Protein AF-A0A352KY81-F1 (afdb_monomer_lite)

Foldseek 3Di:
DDPDDPDPDDPDKWFKAWAPAPADPVQRGPQCPIDGPPDDDDHDGPLPDAWDWIKMFTRHVPCRVVRVLVPRMDIDTRDDPVVVVVVDDDDVRDDDDDDDDFDADPVRHTDDDPACCVPPVAPDDACPPPVDHDPHHPPPDD

Sequence (142 aa):
YNYMLNTPNPEVRTITHLHGGHTRPEHDGFPEHWYVPGSSRDHIYDNNQPASTLWYHDHAMGSTRLNVYAGLAGFYLLRDKTETALNLPRGTFEVPLAIQDRCFNADGSLFYPTSREYFDGYTGPYSTDPVNPTDVPPVWNP

Radius of gyration: 18.92 Å; chains: 1; bounding box: 46×38×51 Å

Structure (mmCIF, N/CA/C/O backbone):
data_AF-A0A352KY81-F1
#
_entry.id   AF-A0A352KY81-F1
#
loop_
_atom_site.group_PDB
_atom_site.id
_atom_site.type_symbol
_atom_site.label_atom_id
_atom_site.label_alt_id
_atom_site.label_comp_id
_atom_site.label_asym_id
_atom_site.label_entity_id
_atom_site.label_seq_id
_atom_site.pdbx_PDB_ins_code
_atom_site.Cartn_x
_atom_site.Cartn_y
_atom_site.Cartn_z
_atom_site.occupancy
_atom_site.B_iso_or_equiv
_atom_site.auth_seq_id
_atom_site.auth_comp_id
_atom_site.auth_asym_id
_atom_site.auth_atom_id
_atom_site.pdbx_PDB_model_num
ATOM 1 N N . TYR A 1 1 ? 23.278 12.514 7.987 1.00 38.28 1 TYR A N 1
ATOM 2 C CA . TYR A 1 1 ? 22.643 12.315 6.673 1.00 38.28 1 TYR A CA 1
ATOM 3 C C . TYR A 1 1 ? 23.712 11.886 5.677 1.00 38.28 1 TYR A C 1
ATOM 5 O O . TYR A 1 1 ? 24.296 12.728 5.012 1.00 38.28 1 TYR A O 1
ATOM 13 N N . ASN A 1 2 ? 24.059 10.595 5.665 1.00 33.12 2 ASN A N 1
ATOM 14 C CA . ASN A 1 2 ? 25.082 10.061 4.765 1.00 33.12 2 ASN A CA 1
ATOM 15 C C . ASN A 1 2 ? 24.408 9.585 3.479 1.00 33.12 2 ASN A C 1
ATOM 17 O O . ASN A 1 2 ? 23.804 8.516 3.458 1.00 33.12 2 ASN A O 1
ATOM 21 N N . TYR A 1 3 ? 24.537 10.389 2.425 1.00 38.56 3 TYR A N 1
ATOM 22 C CA . TYR A 1 3 ? 24.331 9.972 1.042 1.00 38.56 3 TYR A CA 1
ATOM 23 C C . TYR A 1 3 ? 25.456 9.005 0.656 1.00 38.56 3 TYR A C 1
ATOM 25 O O . TYR A 1 3 ? 26.438 9.379 0.024 1.00 38.56 3 TYR A O 1
ATOM 33 N N . MET A 1 4 ? 25.360 7.758 1.098 1.00 48.47 4 MET A N 1
ATOM 34 C CA . MET A 1 4 ? 26.084 6.666 0.464 1.00 48.47 4 MET A CA 1
ATOM 35 C C . MET A 1 4 ? 25.077 5.990 -0.448 1.00 48.47 4 MET A C 1
ATOM 37 O O . MET A 1 4 ? 24.088 5.498 0.076 1.00 48.47 4 MET A O 1
ATOM 41 N N . LEU A 1 5 ? 25.304 6.044 -1.767 1.00 50.12 5 LEU A N 1
ATOM 42 C CA . LEU A 1 5 ? 25.048 4.994 -2.767 1.00 50.12 5 LEU A CA 1
ATOM 43 C C . LEU A 1 5 ? 25.381 5.556 -4.163 1.00 50.12 5 LEU A C 1
ATOM 45 O O . LEU A 1 5 ? 24.596 6.254 -4.796 1.00 50.12 5 LEU A O 1
ATOM 49 N N . ASN A 1 6 ? 26.596 5.249 -4.623 1.00 44.59 6 ASN A N 1
ATOM 50 C CA . ASN A 1 6 ? 27.188 5.615 -5.918 1.00 44.59 6 ASN A CA 1
ATOM 51 C C . ASN A 1 6 ? 26.567 4.855 -7.113 1.00 44.59 6 ASN A C 1
ATOM 53 O O . ASN A 1 6 ? 27.271 4.383 -8.001 1.00 44.59 6 ASN A O 1
ATOM 57 N N . THR A 1 7 ? 25.246 4.721 -7.157 1.00 52.44 7 THR A N 1
ATOM 58 C CA . THR A 1 7 ? 24.530 4.274 -8.357 1.00 52.44 7 THR A CA 1
ATOM 59 C C . THR A 1 7 ? 23.370 5.229 -8.587 1.00 52.44 7 THR A C 1
ATOM 61 O O . THR A 1 7 ? 22.399 5.190 -7.831 1.00 52.44 7 THR A O 1
ATOM 64 N N . PRO A 1 8 ? 23.445 6.127 -9.588 1.00 61.38 8 PRO A N 1
ATOM 65 C CA . PRO A 1 8 ? 22.256 6.841 -10.013 1.00 61.38 8 PRO A CA 1
ATOM 66 C C . PRO A 1 8 ? 21.257 5.781 -10.486 1.00 61.38 8 PRO A C 1
ATOM 68 O O . PRO A 1 8 ? 21.470 5.139 -11.509 1.00 61.38 8 PRO A O 1
ATOM 71 N N . ASN A 1 9 ? 20.194 5.591 -9.703 1.00 67.94 9 ASN A N 1
ATOM 72 C CA . ASN A 1 9 ? 19.073 4.693 -9.982 1.00 67.94 9 ASN A CA 1
ATOM 73 C C . ASN A 1 9 ? 19.363 3.179 -9.786 1.00 67.94 9 ASN A C 1
ATOM 75 O O . ASN A 1 9 ? 19.484 2.437 -10.761 1.00 67.94 9 ASN A O 1
ATOM 79 N N . PRO A 1 10 ? 19.463 2.682 -8.536 1.00 82.88 10 PRO A N 1
ATOM 80 C CA . PRO A 1 10 ? 19.596 1.246 -8.280 1.00 82.88 10 PRO A CA 1
ATOM 81 C C . PRO A 1 10 ? 18.350 0.472 -8.736 1.00 82.88 10 PRO A C 1
ATOM 83 O O . PRO A 1 10 ? 17.225 0.949 -8.564 1.00 82.88 10 PRO A O 1
ATOM 86 N N . GLU A 1 11 ? 18.548 -0.741 -9.265 1.00 83.75 11 GLU A N 1
ATOM 87 C CA . GLU A 1 11 ? 17.467 -1.601 -9.781 1.00 83.75 11 GLU A CA 1
ATOM 88 C C . GLU A 1 11 ? 16.404 -1.908 -8.720 1.00 83.75 11 GLU A C 1
ATOM 90 O O . GLU A 1 11 ? 15.207 -1.792 -8.981 1.00 83.75 11 GLU A O 1
ATOM 95 N N . VAL A 1 12 ? 16.846 -2.239 -7.502 1.00 90.31 12 VAL A N 1
ATOM 96 C CA . VAL A 1 12 ? 15.978 -2.529 -6.358 1.00 90.31 12 VAL A CA 1
ATOM 97 C C . VAL A 1 12 ? 16.180 -1.466 -5.291 1.00 90.31 12 VAL A C 1
ATOM 99 O O . VAL A 1 12 ? 17.283 -1.267 -4.778 1.00 90.31 12 VAL A O 1
ATOM 102 N N . ARG A 1 13 ? 15.086 -0.797 -4.944 1.00 93.31 13 ARG A N 1
ATOM 103 C CA . ARG A 1 13 ? 15.019 0.243 -3.919 1.00 93.31 13 ARG A CA 1
ATOM 104 C C . ARG A 1 13 ? 13.616 0.302 -3.353 1.00 93.31 13 ARG A C 1
ATOM 106 O O . ARG A 1 13 ? 12.661 0.013 -4.074 1.00 93.31 13 ARG A O 1
ATOM 113 N N . THR A 1 14 ? 13.512 0.707 -2.096 1.00 95.44 14 THR A N 1
ATOM 114 C CA . THR A 1 14 ? 12.225 0.835 -1.414 1.00 95.44 14 THR A CA 1
ATOM 115 C C . THR A 1 14 ? 12.181 2.052 -0.504 1.00 95.44 14 THR A C 1
ATOM 117 O O . THR A 1 14 ? 13.203 2.442 0.063 1.00 95.44 14 THR A O 1
ATOM 120 N N . ILE A 1 15 ? 10.996 2.622 -0.317 1.00 97.12 15 ILE A N 1
ATOM 121 C CA . ILE A 1 15 ? 10.686 3.563 0.763 1.00 97.12 15 ILE A CA 1
ATOM 122 C C . ILE A 1 15 ? 9.232 3.374 1.176 1.00 97.12 15 ILE A C 1
ATOM 124 O O . ILE A 1 15 ? 8.351 3.340 0.325 1.00 97.12 15 ILE A O 1
ATOM 128 N N . THR A 1 16 ? 8.971 3.244 2.470 1.00 98.00 16 THR A N 1
ATOM 129 C CA . THR A 1 16 ? 7.610 3.029 2.964 1.00 98.00 16 THR A CA 1
ATOM 130 C C . THR A 1 16 ? 6.893 4.362 3.128 1.00 98.00 16 THR A C 1
ATOM 132 O O . THR A 1 16 ? 7.344 5.209 3.895 1.00 98.00 16 THR A O 1
ATOM 135 N N . HIS A 1 17 ? 5.748 4.521 2.470 1.00 98.44 17 HIS A N 1
ATOM 136 C CA . HIS A 1 17 ? 4.791 5.591 2.739 1.00 98.44 17 HIS A CA 1
ATOM 137 C C . HIS A 1 17 ? 3.620 5.038 3.553 1.00 98.44 17 HIS A C 1
ATOM 139 O O . HIS A 1 17 ? 3.089 3.978 3.217 1.00 98.44 17 HIS A O 1
ATOM 145 N N . LEU A 1 18 ? 3.218 5.742 4.616 1.00 98.62 18 LEU A N 1
ATOM 146 C CA . LEU A 1 18 ? 2.002 5.440 5.375 1.00 98.62 18 LEU A CA 1
ATOM 147 C C . LEU A 1 18 ? 0.858 6.306 4.842 1.00 98.62 18 LEU A C 1
ATOM 149 O O . LEU A 1 18 ? 0.640 7.432 5.286 1.00 98.62 18 LEU A O 1
ATOM 153 N N . HIS A 1 19 ? 0.112 5.759 3.893 1.00 98.56 19 HIS A N 1
ATOM 154 C CA . HIS A 1 19 ? -0.968 6.459 3.226 1.00 98.56 19 HIS A CA 1
ATOM 155 C C . HIS A 1 19 ? -2.122 6.759 4.187 1.00 98.56 19 HIS A C 1
ATOM 157 O O . HIS A 1 19 ? -2.689 5.870 4.830 1.00 98.56 19 HIS A O 1
ATOM 163 N N . GLY A 1 20 ? -2.486 8.040 4.252 1.00 97.88 20 GLY A N 1
ATOM 164 C CA . GLY A 1 20 ? -3.485 8.573 5.179 1.00 97.88 20 GLY A CA 1
ATOM 165 C C . GLY A 1 20 ? -2.946 8.845 6.586 1.00 97.88 20 GLY A C 1
ATOM 166 O O . GLY A 1 20 ? -3.709 9.271 7.448 1.00 97.88 20 GLY A O 1
ATOM 167 N N . GLY A 1 21 ? -1.660 8.595 6.850 1.00 97.38 21 GLY A N 1
ATOM 168 C CA . GLY A 1 21 ? -1.021 8.923 8.120 1.00 97.38 21 GLY A CA 1
ATOM 169 C C . GLY A 1 21 ? -0.710 10.415 8.242 1.00 97.38 21 GLY A C 1
ATOM 170 O O . GLY A 1 21 ? -0.036 10.974 7.382 1.00 97.38 21 GLY A O 1
ATOM 171 N N . HIS A 1 22 ? -1.113 11.053 9.341 1.00 97.38 22 HIS A N 1
ATOM 172 C CA . HIS A 1 22 ? -0.578 12.356 9.741 1.00 97.38 22 HIS A CA 1
ATOM 173 C C . HIS A 1 22 ? 0.878 12.187 10.201 1.00 97.38 22 HIS A C 1
ATOM 175 O O . HIS A 1 22 ? 1.160 11.908 11.368 1.00 97.38 22 HIS A O 1
ATOM 181 N N . THR A 1 23 ? 1.796 12.305 9.244 1.00 96.88 23 THR A N 1
ATOM 182 C CA . THR A 1 23 ? 3.212 11.966 9.411 1.00 96.88 23 THR A CA 1
ATOM 183 C C . THR A 1 23 ? 4.093 13.170 9.100 1.00 96.88 23 THR A C 1
ATOM 185 O O . THR A 1 23 ? 3.768 14.005 8.257 1.00 96.88 23 THR A O 1
ATOM 188 N N . ARG A 1 24 ? 5.235 13.274 9.785 1.00 97.12 24 ARG A N 1
ATOM 189 C CA . ARG A 1 24 ? 6.241 14.297 9.476 1.00 97.12 24 ARG A CA 1
ATOM 190 C C . ARG A 1 24 ? 6.942 13.981 8.150 1.00 97.12 24 ARG A C 1
ATOM 192 O O . ARG A 1 24 ? 7.188 12.802 7.890 1.00 97.12 24 ARG A O 1
ATOM 199 N N . PRO A 1 25 ? 7.355 14.986 7.358 1.00 96.50 25 PRO A N 1
ATOM 200 C CA . PRO A 1 25 ? 7.946 14.764 6.034 1.00 96.50 25 PRO A CA 1
ATOM 201 C C . PRO A 1 25 ? 9.134 13.787 6.013 1.00 96.50 25 PRO A C 1
ATOM 203 O O . PRO A 1 25 ? 9.278 12.982 5.094 1.00 96.50 25 PRO A O 1
ATOM 206 N N . GLU A 1 26 ? 9.981 13.803 7.044 1.00 96.31 26 GLU A N 1
ATOM 207 C CA . GLU A 1 26 ? 11.143 12.916 7.180 1.00 96.31 26 GLU A CA 1
ATOM 208 C C . GLU A 1 26 ? 10.797 11.417 7.313 1.00 96.31 26 GLU A C 1
ATOM 210 O O . GLU A 1 26 ? 11.627 10.560 6.974 1.00 96.31 26 GLU A O 1
ATOM 215 N N . HIS A 1 27 ? 9.575 11.108 7.759 1.00 97.62 27 HIS A N 1
ATOM 216 C CA . HIS A 1 27 ? 9.035 9.758 7.950 1.00 97.62 27 HIS A CA 1
ATOM 217 C C . HIS A 1 27 ? 7.847 9.453 7.026 1.00 97.62 27 HIS A C 1
ATOM 219 O O . HIS A 1 27 ? 7.265 8.379 7.124 1.00 97.62 27 HIS A O 1
ATOM 225 N N . ASP A 1 28 ? 7.487 10.375 6.133 1.00 97.56 28 ASP A N 1
ATOM 226 C CA . ASP A 1 28 ? 6.331 10.222 5.245 1.00 97.56 28 ASP A CA 1
ATOM 227 C C . ASP A 1 28 ? 6.608 9.271 4.075 1.00 97.56 28 ASP A C 1
ATOM 229 O O . ASP A 1 28 ? 5.693 8.764 3.449 1.00 97.56 28 ASP A O 1
ATOM 233 N N . GLY A 1 29 ? 7.875 8.977 3.789 1.00 96.88 29 GLY A N 1
ATOM 234 C CA . GLY A 1 29 ? 8.249 8.100 2.682 1.00 96.88 29 GLY A CA 1
ATOM 235 C C . GLY A 1 29 ? 8.440 8.834 1.358 1.00 96.88 29 GLY A C 1
ATOM 236 O O . GLY A 1 29 ? 8.092 8.314 0.301 1.00 96.88 29 GLY A O 1
ATOM 237 N N . PHE A 1 30 ? 9.014 10.043 1.418 1.00 95.19 30 PHE A N 1
ATOM 238 C CA . PHE A 1 30 ? 9.334 10.845 0.236 1.00 95.19 30 PHE A CA 1
ATOM 239 C C . PHE A 1 30 ? 10.037 9.998 -0.848 1.00 95.19 30 PHE A C 1
ATOM 241 O O . PHE A 1 30 ? 10.972 9.258 -0.527 1.00 95.19 30 PHE A O 1
ATOM 248 N N . PRO A 1 31 ? 9.653 10.096 -2.132 1.00 92.50 31 PRO A N 1
ATOM 249 C CA . PRO A 1 31 ? 10.042 9.095 -3.122 1.00 92.50 31 PRO A CA 1
ATOM 250 C C . PRO A 1 31 ? 11.543 8.916 -3.357 1.00 92.50 31 PRO A C 1
ATOM 252 O O . PRO A 1 31 ? 11.973 7.839 -3.762 1.00 92.50 31 PRO A O 1
ATOM 255 N N . GLU A 1 32 ? 12.342 9.961 -3.140 1.00 90.50 32 GLU A N 1
ATOM 256 C CA . GLU A 1 32 ? 13.800 9.953 -3.339 1.00 90.50 32 GLU A CA 1
ATOM 257 C C . GLU A 1 32 ? 14.573 9.513 -2.090 1.00 90.50 32 GLU A C 1
ATOM 259 O O . GLU A 1 32 ? 15.784 9.325 -2.125 1.00 90.50 32 GLU A O 1
ATOM 264 N N . HIS A 1 33 ? 13.877 9.311 -0.973 1.00 92.88 33 HIS A N 1
ATOM 265 C CA . HIS A 1 33 ? 14.449 8.928 0.315 1.00 92.88 33 HIS A CA 1
ATOM 266 C C . HIS A 1 33 ? 14.602 7.404 0.477 1.00 92.88 33 HIS A C 1
ATOM 268 O O . HIS A 1 33 ? 14.670 6.893 1.599 1.00 92.88 33 HIS A O 1
ATOM 274 N N . TRP A 1 34 ? 14.647 6.680 -0.638 1.00 93.38 34 TRP A N 1
ATOM 275 C CA . TRP A 1 34 ? 14.732 5.227 -0.685 1.00 93.38 34 TRP A CA 1
ATOM 276 C C . TRP A 1 34 ? 16.024 4.666 -0.093 1.00 93.38 34 TRP A C 1
ATOM 278 O O . TRP A 1 34 ? 17.036 5.345 0.067 1.00 93.38 34 TRP A O 1
ATOM 288 N N . TYR A 1 35 ? 15.965 3.381 0.237 1.00 92.94 35 TYR A N 1
ATOM 289 C CA . TYR A 1 35 ? 17.094 2.566 0.663 1.00 92.94 35 TYR A CA 1
ATOM 290 C C . TYR A 1 35 ? 17.141 1.274 -0.160 1.00 92.94 35 TYR A C 1
ATOM 292 O O . TYR A 1 35 ? 16.175 0.905 -0.831 1.00 92.94 35 TYR A O 1
ATOM 300 N N . VAL A 1 36 ? 18.294 0.609 -0.144 1.00 93.50 36 VAL A N 1
ATOM 301 C CA . VAL A 1 36 ? 18.581 -0.589 -0.950 1.00 93.50 36 VAL A CA 1
ATOM 302 C C . VAL A 1 36 ? 18.657 -1.839 -0.069 1.00 93.50 36 VAL A C 1
ATOM 304 O O . VAL A 1 36 ? 18.786 -1.716 1.155 1.00 93.50 36 VAL A O 1
ATOM 307 N N . PRO A 1 37 ? 18.610 -3.050 -0.656 1.00 93.56 37 PRO A N 1
ATOM 308 C CA . PRO A 1 37 ? 18.784 -4.290 0.093 1.00 93.56 37 PRO A CA 1
ATOM 309 C C . PRO A 1 37 ? 20.031 -4.282 0.991 1.00 93.56 37 PRO A C 1
ATOM 311 O O . PRO A 1 37 ? 21.085 -3.770 0.618 1.00 93.56 37 PRO A O 1
ATOM 314 N N . GLY A 1 38 ? 19.900 -4.843 2.195 1.00 95.25 38 GLY A N 1
ATOM 315 C CA . GLY A 1 38 ? 20.955 -4.828 3.218 1.00 95.25 38 GLY A CA 1
ATOM 316 C C . GLY A 1 38 ? 21.021 -3.543 4.054 1.00 95.25 38 GLY A C 1
ATOM 317 O O . GLY A 1 38 ? 21.818 -3.476 4.986 1.00 95.25 38 GLY A O 1
ATOM 318 N N . SER A 1 39 ? 20.178 -2.549 3.759 1.00 93.62 39 SER A N 1
ATOM 319 C CA . SER A 1 39 ? 20.013 -1.332 4.563 1.00 93.62 39 SER A CA 1
ATOM 320 C C . SER A 1 39 ? 18.683 -1.339 5.320 1.00 93.62 39 SER A C 1
ATOM 322 O O . SER A 1 39 ? 17.756 -2.067 4.965 1.00 93.62 39 SER A O 1
ATOM 324 N N . SER A 1 40 ? 18.570 -0.492 6.341 1.00 92.19 40 SER A N 1
ATOM 325 C CA . SER A 1 40 ? 17.334 -0.274 7.095 1.00 92.19 40 SER A CA 1
ATOM 326 C C . SER A 1 40 ? 17.076 1.215 7.300 1.00 92.19 40 SER A C 1
ATOM 328 O O . SER A 1 40 ? 17.998 2.034 7.263 1.00 92.19 40 SER A O 1
ATOM 330 N N . ARG A 1 41 ? 15.810 1.562 7.537 1.00 93.06 41 ARG A N 1
ATOM 331 C CA . ARG A 1 41 ? 15.388 2.924 7.854 1.00 93.06 41 ARG A CA 1
ATOM 332 C C . ARG A 1 41 ? 14.251 2.915 8.865 1.00 93.06 41 ARG A C 1
ATOM 334 O O . ARG A 1 41 ? 13.246 2.238 8.657 1.00 93.06 41 ARG A O 1
ATOM 341 N N . 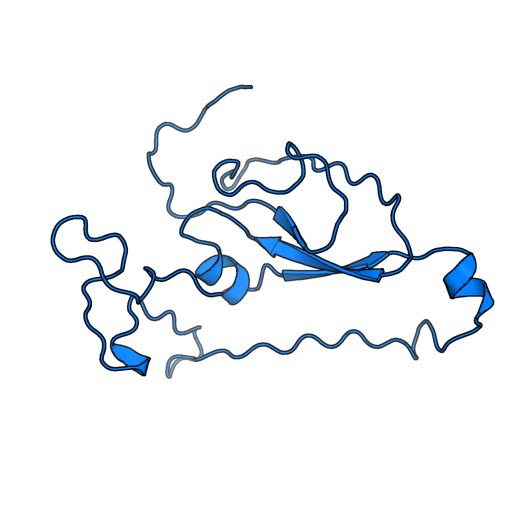ASP A 1 42 ? 14.381 3.753 9.883 1.00 96.38 42 ASP A N 1
ATOM 342 C CA . ASP A 1 42 ? 13.332 3.959 10.874 1.00 96.38 42 ASP A CA 1
ATOM 343 C C . ASP A 1 42 ? 12.293 4.971 10.377 1.00 96.38 42 ASP A C 1
ATOM 345 O O . ASP A 1 42 ? 12.626 6.030 9.831 1.00 96.38 42 ASP A O 1
ATOM 349 N N . HIS A 1 43 ? 11.022 4.643 10.596 1.00 97.12 43 HIS A N 1
ATOM 350 C CA . HIS A 1 43 ? 9.891 5.543 10.392 1.00 97.12 43 HIS A CA 1
ATOM 351 C C . HIS A 1 43 ? 9.198 5.750 11.737 1.00 97.12 43 HIS A C 1
ATOM 353 O O . HIS A 1 43 ? 8.890 4.783 12.434 1.00 97.12 43 HIS A O 1
ATOM 359 N N . ILE A 1 44 ? 8.986 7.012 12.112 1.00 98.06 44 ILE A N 1
ATOM 360 C CA . ILE A 1 44 ? 8.314 7.385 13.357 1.00 98.06 44 ILE A CA 1
ATOM 361 C C . ILE A 1 44 ? 6.941 7.939 12.988 1.00 98.06 44 ILE A C 1
ATOM 363 O O . ILE A 1 44 ? 6.838 8.976 12.334 1.00 98.06 44 ILE A O 1
ATOM 367 N N . TYR A 1 45 ? 5.897 7.227 13.409 1.00 98.19 45 TYR A N 1
ATOM 368 C CA . TYR A 1 45 ? 4.505 7.604 13.186 1.00 98.19 45 TYR A CA 1
ATOM 369 C C . TYR A 1 45 ? 3.892 8.084 14.500 1.00 98.19 45 TYR A C 1
ATOM 371 O O . TYR A 1 45 ? 3.814 7.325 15.467 1.00 98.19 45 TYR A O 1
ATOM 379 N N . ASP A 1 46 ? 3.455 9.345 14.532 1.00 96.94 46 ASP A N 1
ATOM 380 C CA . ASP A 1 46 ? 2.916 9.970 15.746 1.00 96.94 46 ASP A CA 1
ATOM 381 C C . ASP A 1 46 ? 1.549 9.379 16.143 1.00 96.94 46 ASP A C 1
ATOM 383 O O . ASP A 1 46 ? 1.180 9.427 17.316 1.00 96.94 46 ASP A O 1
ATOM 387 N N . ASN A 1 47 ? 0.803 8.803 15.186 1.00 98.00 47 ASN A N 1
ATOM 388 C CA . ASN A 1 47 ? -0.493 8.141 15.408 1.00 98.00 47 ASN A CA 1
ATOM 389 C C . ASN A 1 47 ? -1.507 9.004 16.184 1.00 98.00 47 ASN A C 1
ATOM 391 O O . ASN A 1 47 ? -2.321 8.501 16.955 1.00 98.00 47 ASN A O 1
ATOM 395 N N . ASN A 1 48 ? -1.448 10.321 15.987 1.00 97.12 48 ASN A N 1
ATOM 396 C CA . ASN A 1 48 ? -2.187 11.325 16.757 1.00 97.12 48 ASN A CA 1
ATOM 397 C C . ASN A 1 48 ? -3.436 11.859 16.030 1.00 97.12 48 ASN A C 1
ATOM 399 O O . ASN A 1 48 ? -3.919 12.947 16.341 1.00 97.12 48 ASN A O 1
ATOM 403 N N . GLN A 1 49 ? -3.943 11.104 15.059 1.00 97.62 49 GLN A N 1
ATOM 404 C CA . GLN A 1 49 ? -5.166 11.399 14.313 1.00 97.62 49 GLN A CA 1
ATOM 405 C C . GLN A 1 49 ? -6.309 10.461 14.751 1.00 97.62 49 GLN A C 1
ATOM 407 O O . GLN A 1 49 ? -6.046 9.488 15.461 1.00 97.62 49 GLN A O 1
ATOM 412 N N . PRO A 1 50 ? -7.574 10.732 14.375 1.00 98.19 50 PRO A N 1
ATOM 413 C CA . PRO A 1 50 ? -8.697 9.849 14.702 1.00 98.19 50 PRO A CA 1
ATOM 414 C C . PRO A 1 50 ? -8.506 8.415 14.192 1.00 98.19 50 PRO A C 1
ATOM 416 O O . PRO A 1 50 ? -7.795 8.196 13.207 1.00 98.19 50 PRO A O 1
ATOM 419 N N . ALA A 1 51 ? -9.187 7.450 14.821 1.00 98.06 51 ALA A N 1
ATOM 420 C CA . ALA A 1 51 ? -9.222 6.067 14.344 1.00 98.06 51 ALA A CA 1
ATOM 421 C C . ALA A 1 51 ? -9.544 5.988 12.842 1.00 98.06 51 ALA A C 1
ATOM 423 O O . ALA A 1 51 ? -10.431 6.684 12.343 1.00 98.06 51 ALA A O 1
ATOM 424 N N . SER A 1 52 ? -8.785 5.181 12.101 1.00 97.56 52 SER A N 1
ATOM 425 C CA . SER A 1 52 ? -8.855 5.106 10.638 1.00 97.56 52 SER A CA 1
ATOM 426 C C . SER A 1 52 ? -8.199 3.832 10.111 1.00 97.56 52 SER A C 1
ATOM 428 O O . SER A 1 52 ? -7.230 3.326 10.679 1.00 97.56 52 SER A O 1
ATOM 430 N N . THR A 1 53 ? -8.696 3.341 8.973 1.00 98.19 53 THR A N 1
ATOM 431 C CA . THR A 1 53 ? -7.994 2.327 8.176 1.00 98.19 53 THR A CA 1
ATOM 432 C C . THR A 1 53 ? -6.975 3.030 7.292 1.00 98.19 53 THR A C 1
ATOM 434 O O . THR A 1 53 ? -7.337 3.646 6.293 1.00 98.19 53 THR A O 1
ATOM 437 N N . LEU A 1 54 ? -5.708 2.951 7.677 1.00 98.56 54 LEU A N 1
ATOM 438 C CA . LEU A 1 54 ? -4.582 3.399 6.867 1.00 98.56 54 LEU A CA 1
ATOM 439 C C . LEU A 1 54 ? -3.998 2.195 6.125 1.00 98.56 54 LEU A C 1
ATOM 441 O O . LEU A 1 54 ? -4.346 1.037 6.385 1.00 98.56 54 LEU A O 1
ATOM 445 N N . TRP A 1 55 ? -3.060 2.452 5.228 1.00 98.56 55 TRP A N 1
ATOM 446 C CA . TRP A 1 55 ? -2.275 1.402 4.594 1.00 98.56 55 TRP A CA 1
ATOM 447 C C . TRP A 1 55 ? -0.868 1.911 4.319 1.00 98.56 55 TRP A C 1
ATOM 449 O O . TRP A 1 55 ? -0.668 3.095 4.071 1.00 98.56 55 TRP A O 1
ATOM 459 N N . TYR A 1 56 ? 0.118 1.031 4.414 1.00 98.44 56 TYR A N 1
ATOM 460 C CA . TYR A 1 56 ? 1.494 1.341 4.062 1.00 98.44 56 TYR A CA 1
ATOM 461 C C . TYR A 1 56 ? 1.866 0.625 2.773 1.00 98.44 56 TYR A C 1
ATOM 463 O O . TYR A 1 56 ? 1.437 -0.507 2.538 1.00 98.44 56 TYR A O 1
ATOM 471 N N . HIS A 1 57 ? 2.658 1.282 1.938 1.00 98.62 57 HIS A N 1
ATOM 472 C CA . HIS A 1 57 ? 3.110 0.726 0.671 1.00 98.62 57 HIS A CA 1
ATOM 473 C C . HIS A 1 57 ? 4.448 1.326 0.244 1.00 98.62 57 HIS A C 1
ATOM 475 O O . HIS A 1 57 ? 4.910 2.317 0.813 1.00 9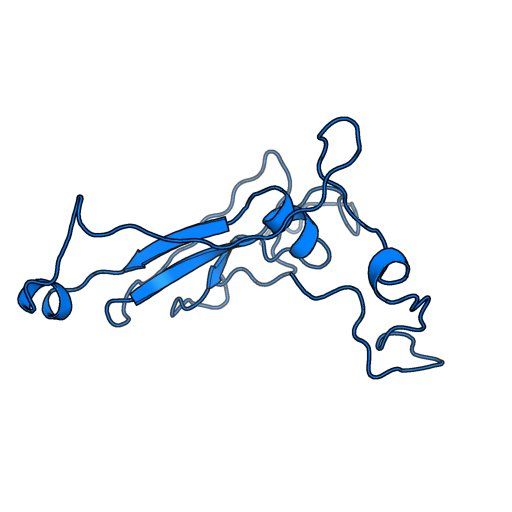8.62 57 HIS A O 1
ATOM 481 N N . ASP A 1 58 ? 5.084 0.719 -0.756 1.00 97.94 58 ASP A N 1
ATOM 482 C CA . ASP A 1 58 ? 6.290 1.301 -1.335 1.00 97.94 58 ASP A CA 1
ATOM 483 C C . ASP A 1 58 ? 5.987 2.591 -2.110 1.00 97.94 58 ASP A C 1
ATOM 485 O O . ASP A 1 58 ? 4.994 2.669 -2.830 1.00 97.94 58 ASP A O 1
ATOM 489 N N . HIS A 1 59 ? 6.863 3.584 -2.007 1.00 96.88 59 HIS A N 1
ATOM 490 C CA . HIS A 1 59 ? 6.732 4.875 -2.675 1.00 96.88 59 HIS A CA 1
ATOM 491 C C . HIS A 1 59 ? 8.024 5.289 -3.403 1.00 96.88 59 HIS A C 1
ATOM 493 O O . HIS A 1 59 ? 8.255 6.470 -3.666 1.00 96.88 59 HIS A O 1
ATOM 499 N N . ALA A 1 60 ? 8.891 4.328 -3.747 1.00 93.75 60 ALA A N 1
ATOM 500 C CA . ALA A 1 60 ? 10.200 4.646 -4.301 1.00 93.75 60 ALA A CA 1
ATOM 501 C C . ALA A 1 60 ? 10.083 5.222 -5.714 1.00 93.75 60 ALA A C 1
ATOM 503 O O . ALA A 1 60 ? 9.461 4.630 -6.602 1.00 93.75 60 ALA A O 1
ATOM 504 N N . MET A 1 61 ? 10.736 6.367 -5.926 1.00 88.81 61 MET A N 1
ATOM 505 C CA . MET A 1 61 ? 10.707 7.121 -7.175 1.00 88.81 61 MET A CA 1
ATOM 506 C C . MET A 1 61 ? 10.997 6.202 -8.364 1.00 88.81 61 MET A C 1
ATOM 508 O O . MET A 1 61 ? 12.105 5.691 -8.456 1.00 88.81 61 MET A O 1
ATOM 512 N N . GLY A 1 62 ? 10.025 5.970 -9.249 1.00 84.25 62 GLY A N 1
ATOM 513 C CA . GLY A 1 62 ? 10.141 5.194 -10.486 1.00 84.25 62 GLY A CA 1
ATOM 514 C C . GLY A 1 62 ? 9.914 3.686 -10.338 1.00 84.25 62 GLY A C 1
ATOM 515 O O . GLY A 1 62 ? 9.905 2.991 -11.348 1.00 84.25 62 GLY A O 1
ATOM 516 N N . SER A 1 63 ? 9.727 3.175 -9.116 1.00 89.19 63 SER A N 1
ATOM 517 C CA . SER A 1 63 ? 9.514 1.741 -8.849 1.00 89.19 63 SER A CA 1
ATOM 518 C C . SER A 1 63 ? 8.268 1.431 -8.020 1.00 89.19 63 SER A C 1
ATOM 520 O O . SER A 1 63 ? 7.939 0.255 -7.889 1.00 89.19 63 SER A O 1
ATOM 522 N N . THR A 1 64 ? 7.534 2.442 -7.535 1.00 91.06 64 THR A N 1
ATOM 523 C CA . THR A 1 64 ? 6.289 2.283 -6.757 1.00 91.06 64 THR A CA 1
ATOM 524 C C . THR A 1 64 ? 5.365 1.210 -7.326 1.00 91.06 64 THR A C 1
ATOM 526 O O . THR A 1 64 ? 5.044 0.249 -6.632 1.00 91.06 64 THR A O 1
ATOM 529 N N . ARG A 1 65 ? 4.998 1.321 -8.612 1.00 88.31 65 ARG A N 1
ATOM 530 C CA . ARG A 1 65 ? 4.108 0.361 -9.280 1.00 88.31 65 ARG A CA 1
ATOM 531 C C . ARG A 1 65 ? 4.655 -1.064 -9.199 1.00 88.31 65 ARG A C 1
ATOM 533 O O . ARG A 1 65 ? 3.935 -1.976 -8.826 1.00 88.31 65 ARG A O 1
ATOM 540 N N . LEU A 1 66 ? 5.935 -1.259 -9.523 1.00 89.69 66 LEU A N 1
ATOM 541 C CA . LEU A 1 66 ? 6.565 -2.584 -9.543 1.00 89.69 66 LEU A CA 1
ATOM 542 C C . LEU A 1 66 ? 6.621 -3.198 -8.141 1.00 89.69 66 LEU A C 1
ATOM 544 O O . LEU A 1 66 ? 6.273 -4.360 -7.962 1.00 89.69 66 LEU A O 1
ATOM 548 N N . ASN A 1 67 ? 7.003 -2.400 -7.147 1.00 93.81 67 ASN A N 1
ATOM 549 C CA . ASN A 1 67 ? 7.145 -2.830 -5.762 1.00 93.81 67 ASN A CA 1
ATOM 550 C C . ASN A 1 67 ? 5.790 -3.165 -5.112 1.00 93.81 67 ASN A C 1
ATOM 552 O O . ASN A 1 67 ? 5.649 -4.206 -4.468 1.00 93.81 67 ASN A O 1
ATOM 556 N N . VAL A 1 68 ? 4.768 -2.330 -5.322 1.00 94.56 68 VAL A N 1
ATOM 557 C CA . VAL A 1 68 ? 3.389 -2.591 -4.869 1.00 94.56 68 VAL A CA 1
ATOM 558 C C . VAL A 1 68 ? 2.824 -3.827 -5.569 1.00 94.56 68 VAL A C 1
ATOM 560 O O . VAL A 1 68 ? 2.230 -4.695 -4.925 1.00 94.56 68 VAL A O 1
ATOM 563 N N . TYR A 1 69 ? 3.047 -3.949 -6.879 1.00 92.56 69 TYR A N 1
ATOM 564 C CA . TYR A 1 69 ? 2.582 -5.084 -7.671 1.00 92.56 69 TYR A CA 1
ATOM 565 C C . TYR A 1 69 ? 3.230 -6.404 -7.226 1.00 92.56 69 TYR A C 1
ATOM 567 O O . TYR A 1 69 ? 2.534 -7.417 -7.127 1.00 92.56 69 TYR A O 1
ATOM 575 N N . ALA A 1 70 ? 4.510 -6.364 -6.840 1.00 93.44 70 ALA A N 1
ATOM 576 C CA . ALA A 1 70 ? 5.238 -7.476 -6.227 1.00 93.44 70 ALA A CA 1
ATOM 577 C C . ALA A 1 70 ? 4.757 -7.835 -4.805 1.00 93.44 70 ALA A C 1
ATOM 579 O O . ALA A 1 70 ? 5.122 -8.893 -4.295 1.00 93.44 70 ALA A O 1
ATOM 580 N N . GLY A 1 71 ? 3.934 -6.988 -4.175 1.00 95.25 71 GLY A N 1
ATOM 581 C CA . GLY A 1 71 ? 3.261 -7.278 -2.906 1.00 95.25 71 GLY A CA 1
ATOM 582 C C . GLY A 1 71 ? 3.611 -6.352 -1.740 1.00 95.25 71 GLY A C 1
ATOM 583 O O . GLY A 1 71 ? 3.175 -6.621 -0.624 1.00 95.25 71 GLY A O 1
ATOM 584 N N . LEU A 1 72 ? 4.368 -5.267 -1.949 1.00 97.06 72 LEU A N 1
ATOM 585 C CA . LEU A 1 72 ? 4.697 -4.313 -0.879 1.00 97.06 72 LEU A CA 1
ATOM 586 C C . LEU A 1 72 ? 3.530 -3.363 -0.574 1.00 97.06 72 LEU A C 1
ATOM 588 O O . LEU A 1 72 ? 3.576 -2.173 -0.884 1.00 97.06 72 LEU A O 1
ATOM 592 N N . ALA A 1 73 ? 2.484 -3.907 0.046 1.00 97.75 73 ALA A N 1
ATOM 593 C CA . ALA A 1 73 ? 1.357 -3.169 0.599 1.00 97.75 73 ALA A CA 1
ATOM 594 C C . ALA A 1 73 ? 0.778 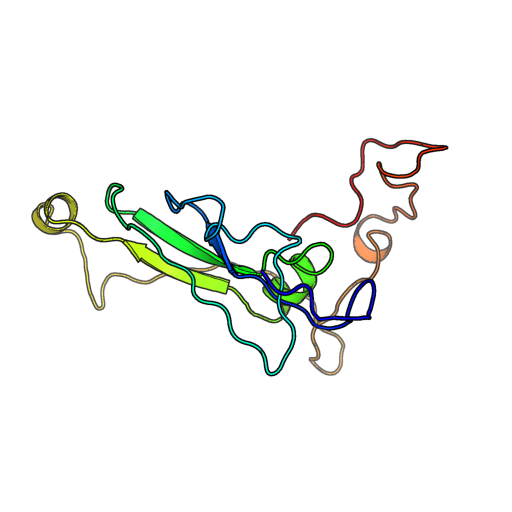-3.903 1.820 1.00 97.75 73 ALA A C 1
ATOM 596 O O . ALA A 1 73 ? 0.739 -5.133 1.853 1.00 97.75 73 ALA A O 1
ATOM 597 N N . GLY A 1 74 ? 0.296 -3.161 2.814 1.00 98.25 74 GLY A N 1
ATOM 598 C CA . GLY A 1 74 ? -0.358 -3.734 3.990 1.00 98.25 74 GLY A CA 1
ATOM 599 C C . GLY A 1 74 ? -1.240 -2.727 4.717 1.00 98.25 74 GLY A C 1
ATOM 600 O O . GLY A 1 74 ? -1.031 -1.521 4.621 1.00 98.25 74 GLY A O 1
ATOM 601 N N . PHE A 1 75 ? -2.243 -3.211 5.447 1.00 98.44 75 PHE A N 1
ATOM 602 C CA . PHE A 1 75 ? -3.094 -2.346 6.264 1.00 98.44 75 PHE A CA 1
ATOM 603 C C . PHE A 1 75 ? -2.387 -1.904 7.546 1.00 98.44 75 PHE A C 1
ATOM 605 O O . PHE A 1 75 ? -1.648 -2.669 8.166 1.00 98.44 75 PHE A O 1
ATOM 612 N N . TYR A 1 76 ? -2.689 -0.683 7.977 1.00 98.44 76 TYR A N 1
ATOM 613 C CA . TYR A 1 76 ? -2.312 -0.134 9.272 1.00 98.44 76 TYR A CA 1
ATOM 614 C C . TYR A 1 76 ? -3.578 0.403 9.940 1.00 98.44 76 TYR A C 1
ATOM 616 O O . TYR A 1 76 ? -4.121 1.435 9.551 1.00 98.44 76 TYR A O 1
ATOM 624 N N . LEU A 1 77 ? -4.093 -0.326 10.927 1.00 97.56 77 LEU A N 1
ATOM 625 C CA . LEU A 1 77 ? -5.374 -0.005 11.552 1.00 97.56 77 LEU A CA 1
ATOM 626 C C . LEU A 1 77 ? -5.140 0.844 12.802 1.00 97.56 77 LEU A C 1
ATOM 628 O O . LEU A 1 77 ? -4.699 0.333 13.833 1.00 97.56 77 LEU A O 1
ATOM 632 N N . LEU A 1 78 ? -5.427 2.142 12.703 1.00 97.88 78 LEU A N 1
ATOM 633 C CA . LEU A 1 78 ? -5.327 3.070 13.821 1.00 97.88 78 LEU A CA 1
ATOM 634 C C . LEU A 1 78 ? -6.621 3.032 14.636 1.00 97.88 78 LEU A C 1
ATOM 636 O O . LEU A 1 78 ? -7.706 3.174 14.077 1.00 97.88 78 LEU A O 1
ATOM 640 N N . ARG A 1 79 ? -6.495 2.858 15.954 1.00 96.75 79 ARG A N 1
ATOM 641 C CA . ARG A 1 79 ? -7.620 2.712 16.888 1.00 96.75 79 ARG A CA 1
ATOM 642 C C . ARG A 1 79 ? -7.617 3.808 17.927 1.00 96.75 79 ARG A C 1
ATOM 644 O O . ARG A 1 79 ? -6.555 4.239 18.371 1.00 96.75 79 ARG A O 1
ATOM 651 N N . ASP A 1 80 ? -8.802 4.166 18.402 1.00 97.00 80 ASP A N 1
ATOM 652 C CA . ASP A 1 80 ? -8.948 5.058 19.545 1.00 97.00 80 ASP A CA 1
ATOM 653 C C . ASP A 1 80 ? -10.074 4.622 20.501 1.0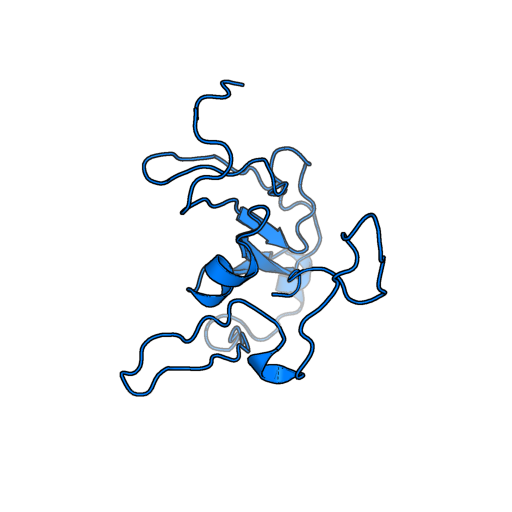0 97.00 80 ASP A C 1
ATOM 655 O O . ASP A 1 80 ? -10.830 3.668 20.272 1.00 97.00 80 ASP A O 1
ATOM 659 N N . LYS A 1 81 ? -10.154 5.310 21.645 1.00 97.62 81 LYS A N 1
ATOM 660 C CA . LYS A 1 81 ? -11.159 5.030 22.680 1.00 97.62 81 LYS A CA 1
ATOM 661 C C . LYS A 1 81 ? -12.574 5.425 22.244 1.00 97.62 81 LYS A C 1
ATOM 663 O O . LYS A 1 81 ? -13.526 4.826 22.738 1.00 97.62 81 LYS A O 1
ATOM 668 N N . THR A 1 82 ? -12.706 6.407 21.354 1.00 97.88 82 THR A N 1
ATOM 669 C CA . THR A 1 82 ? -13.989 6.894 20.840 1.00 97.88 82 THR A CA 1
ATOM 670 C C . THR A 1 82 ? -14.628 5.834 19.945 1.00 97.88 82 THR A C 1
ATOM 672 O O . THR A 1 82 ? -15.752 5.425 20.213 1.00 97.88 82 THR A O 1
ATOM 675 N N . GLU A 1 83 ? -13.891 5.310 18.962 1.00 97.50 83 GLU A N 1
ATOM 676 C CA . GLU A 1 83 ? -14.284 4.180 18.111 1.00 97.50 83 GLU A CA 1
ATOM 677 C C . GLU A 1 83 ? -14.615 2.947 18.962 1.00 97.50 83 GLU A C 1
ATOM 679 O O . GLU A 1 83 ? -15.667 2.328 18.801 1.00 97.50 83 GLU A O 1
ATOM 684 N N . THR A 1 84 ? -13.754 2.622 19.933 1.00 95.94 84 THR A N 1
ATOM 685 C CA . THR A 1 84 ? -13.945 1.453 20.807 1.00 95.94 84 THR A CA 1
ATOM 686 C C . THR A 1 84 ? -15.261 1.517 21.595 1.00 95.94 84 THR A C 1
ATOM 688 O O . THR A 1 84 ? -15.896 0.480 21.820 1.00 95.94 84 THR A O 1
ATOM 691 N N . ALA A 1 85 ? -15.691 2.715 22.005 1.00 97.88 85 ALA A N 1
ATOM 692 C CA . ALA A 1 85 ? -16.929 2.926 22.756 1.00 97.88 85 ALA A CA 1
ATOM 693 C C . ALA A 1 85 ? -18.200 2.719 21.912 1.00 97.88 85 ALA A C 1
ATOM 695 O O . ALA A 1 85 ? -19.263 2.472 22.480 1.00 97.88 85 ALA A O 1
ATOM 696 N N . LEU A 1 86 ? -18.101 2.755 20.577 1.00 97.88 86 LEU A N 1
ATOM 697 C CA . LEU A 1 86 ? -19.229 2.509 19.669 1.00 97.88 86 LEU A CA 1
ATOM 698 C C . LEU A 1 86 ? -19.668 1.038 19.642 1.00 97.88 86 LEU A C 1
ATOM 700 O O . LEU A 1 86 ? -20.741 0.731 19.129 1.00 97.88 86 LEU A O 1
ATOM 704 N N . ASN A 1 87 ? -18.851 0.128 20.188 1.00 96.31 87 ASN A N 1
ATOM 705 C CA . ASN A 1 87 ? -19.115 -1.311 20.230 1.00 96.31 87 ASN A CA 1
ATOM 706 C C . ASN A 1 87 ? -19.447 -1.921 18.850 1.00 96.31 87 ASN A C 1
ATOM 708 O O . ASN A 1 87 ? -20.325 -2.776 18.728 1.00 96.31 87 ASN A O 1
ATOM 712 N N . LEU A 1 88 ? -18.732 -1.474 17.813 1.00 97.56 88 LEU A N 1
ATOM 713 C CA . LEU A 1 88 ? -18.809 -2.043 16.468 1.00 97.56 88 LEU A CA 1
ATOM 714 C C . LEU A 1 88 ? -18.257 -3.487 16.436 1.00 97.56 88 LEU A C 1
ATOM 716 O O . LEU A 1 88 ? -17.508 -3.881 17.343 1.00 97.56 88 LEU A O 1
ATOM 720 N N . PRO A 1 89 ? -18.603 -4.289 15.405 1.00 97.81 89 PRO A N 1
ATOM 721 C CA . PRO A 1 89 ? -17.972 -5.588 15.177 1.00 97.81 89 PRO A CA 1
ATOM 722 C C . PRO A 1 89 ? -16.442 -5.467 15.135 1.00 97.81 89 PRO A C 1
ATOM 724 O O . PRO A 1 89 ? -15.904 -4.559 14.511 1.00 97.81 89 PRO A O 1
ATOM 727 N N . ARG A 1 90 ? -15.743 -6.379 15.818 1.00 95.06 90 ARG A N 1
ATOM 728 C CA . ARG A 1 90 ? -14.281 -6.357 15.998 1.00 95.06 90 ARG A CA 1
ATOM 729 C C . ARG A 1 90 ? -13.700 -7.767 16.064 1.00 95.06 90 ARG A C 1
ATOM 731 O O . ARG A 1 90 ? -14.441 -8.739 16.233 1.00 95.06 90 ARG A O 1
ATOM 738 N N . GLY A 1 91 ? -12.376 -7.884 15.992 1.00 93.31 91 GLY A N 1
ATOM 739 C CA . GLY A 1 91 ? -11.689 -9.175 16.067 1.00 93.31 91 GLY A CA 1
ATOM 740 C C . GLY A 1 91 ? -12.025 -10.039 14.854 1.00 93.31 91 GLY A C 1
ATOM 741 O O . GLY A 1 91 ? -11.834 -9.615 13.724 1.00 93.31 91 GLY A O 1
ATOM 742 N N . THR A 1 92 ? -12.587 -11.229 15.067 1.00 96.94 92 THR A N 1
ATOM 743 C CA . THR A 1 92 ? -12.965 -12.149 13.975 1.00 96.94 92 THR A CA 1
ATOM 744 C C . THR A 1 92 ? -14.058 -11.611 13.050 1.00 96.94 92 THR A C 1
ATOM 746 O O . THR A 1 92 ? -14.264 -12.164 11.975 1.00 96.94 92 THR A O 1
ATOM 749 N N . PHE A 1 93 ? -14.777 -10.566 13.466 1.00 97.62 93 PHE A N 1
ATOM 750 C CA . PHE A 1 93 ? -15.826 -9.920 12.671 1.00 97.62 93 PHE A CA 1
ATOM 751 C C . PHE A 1 93 ? -15.336 -8.680 11.915 1.00 97.62 93 PHE A C 1
ATOM 753 O O . PHE A 1 93 ? -16.120 -8.040 11.221 1.00 97.62 93 PHE A O 1
ATOM 760 N N . GLU A 1 94 ? -14.057 -8.334 12.051 1.00 96.38 94 GLU A N 1
ATOM 761 C CA . GLU A 1 94 ? -13.426 -7.228 11.344 1.00 96.38 94 GLU A CA 1
ATOM 762 C C . GLU A 1 94 ? -12.430 -7.791 10.330 1.00 96.38 94 GLU A C 1
ATOM 764 O O . GLU A 1 94 ? -11.333 -8.223 10.679 1.00 96.38 94 GLU A O 1
ATOM 769 N N . VAL A 1 95 ? -12.847 -7.832 9.065 1.00 97.06 95 VAL A N 1
ATOM 770 C CA . VAL A 1 95 ? -12.096 -8.469 7.979 1.00 97.06 95 VAL A CA 1
ATOM 771 C C . VAL A 1 95 ? 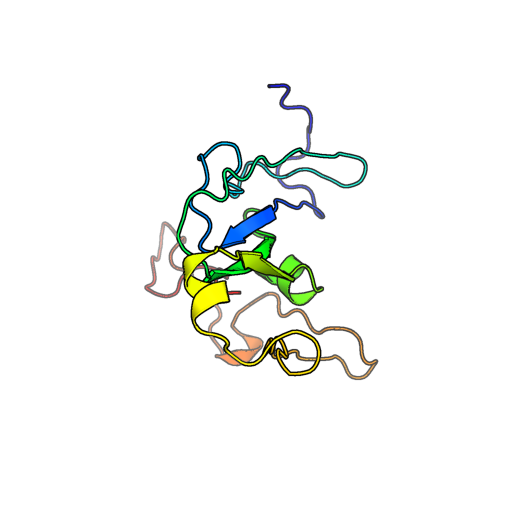-11.537 -7.386 7.054 1.00 97.06 95 VAL A C 1
ATOM 773 O O . VAL A 1 95 ? -12.318 -6.742 6.351 1.00 97.06 95 VAL A O 1
ATOM 776 N N . PRO A 1 96 ? -10.209 -7.170 7.016 1.00 96.44 96 PRO A N 1
ATOM 777 C CA . PRO A 1 96 ? -9.603 -6.270 6.044 1.00 96.44 96 PRO A CA 1
ATOM 778 C C . PRO A 1 96 ? -9.757 -6.831 4.627 1.00 96.44 96 PRO A C 1
ATOM 780 O O . PRO A 1 96 ? -9.456 -8.000 4.383 1.00 96.44 96 PRO A O 1
ATOM 783 N N . LEU A 1 97 ? -10.196 -5.995 3.685 1.00 97.62 97 LEU A N 1
ATOM 784 C CA . LEU A 1 97 ? -10.372 -6.369 2.281 1.00 97.62 97 LEU A CA 1
ATOM 785 C C . LEU A 1 97 ? -9.510 -5.469 1.395 1.00 97.62 97 LEU A C 1
ATOM 787 O O . LEU A 1 97 ? -9.818 -4.293 1.214 1.00 97.62 97 LEU A O 1
ATOM 791 N N . ALA A 1 98 ? -8.438 -6.031 0.836 1.00 96.12 98 ALA A N 1
ATOM 792 C CA . ALA A 1 98 ? -7.636 -5.393 -0.203 1.00 96.12 98 ALA A CA 1
ATOM 793 C C . ALA A 1 98 ? -8.016 -5.982 -1.565 1.00 96.12 98 ALA A C 1
ATOM 795 O O . ALA A 1 98 ? -8.018 -7.201 -1.736 1.00 96.12 98 ALA A O 1
ATOM 796 N N . ILE A 1 99 ? -8.334 -5.120 -2.529 1.00 96.12 99 ILE A N 1
ATOM 797 C CA . ILE A 1 99 ? -8.652 -5.517 -3.903 1.00 96.12 99 ILE A CA 1
ATOM 798 C C . ILE A 1 99 ? -7.475 -5.108 -4.779 1.00 96.12 99 ILE A C 1
ATOM 800 O O . ILE A 1 99 ? -7.067 -3.949 -4.776 1.00 96.12 99 ILE A O 1
ATOM 804 N N . GLN A 1 100 ? -6.918 -6.075 -5.499 1.00 93.69 100 GLN A N 1
ATOM 805 C CA . GLN A 1 100 ? -5.752 -5.903 -6.353 1.00 93.69 100 GLN A CA 1
ATOM 806 C C . GLN A 1 100 ? -5.949 -6.722 -7.625 1.00 93.69 100 GLN A C 1
ATOM 808 O O . GLN A 1 100 ? -6.358 -7.881 -7.554 1.00 93.69 100 GLN A O 1
ATOM 813 N N . ASP A 1 101 ? -5.641 -6.142 -8.777 1.00 91.06 101 ASP A N 1
ATOM 814 C CA . ASP A 1 101 ? -5.591 -6.846 -10.050 1.00 91.06 101 ASP A CA 1
ATOM 815 C C . ASP A 1 101 ? -4.144 -7.192 -10.412 1.00 91.06 101 ASP A C 1
ATOM 817 O O . ASP A 1 101 ? -3.202 -6.467 -10.091 1.00 91.06 101 ASP A O 1
ATOM 821 N N . ARG A 1 102 ? -3.948 -8.351 -11.040 1.00 89.62 102 ARG A N 1
ATOM 822 C CA . ARG A 1 102 ? -2.647 -8.823 -11.520 1.00 89.62 102 ARG A CA 1
ATOM 823 C C . ARG A 1 102 ? -2.843 -9.566 -12.836 1.00 89.62 102 ARG A C 1
ATOM 825 O O . ARG A 1 102 ? -3.775 -10.354 -12.986 1.00 89.62 102 ARG A O 1
ATOM 832 N N . CYS A 1 103 ? -1.926 -9.349 -13.763 1.00 89.50 103 CYS A N 1
ATOM 833 C CA . CYS A 1 103 ? -1.717 -10.148 -14.957 1.00 89.50 103 CYS A CA 1
ATOM 834 C C . CYS A 1 103 ? -0.553 -11.122 -14.742 1.00 89.50 103 CYS A C 1
ATOM 836 O O . CYS A 1 103 ? 0.423 -10.810 -14.052 1.00 89.50 103 CYS A O 1
ATOM 838 N N . PHE A 1 104 ? -0.638 -12.284 -15.385 1.00 93.06 104 PHE A N 1
ATOM 839 C CA . PHE A 1 104 ? 0.348 -13.354 -15.279 1.00 93.06 104 PHE A CA 1
ATOM 840 C C . PHE A 1 104 ? 0.764 -13.832 -16.667 1.00 93.06 104 PHE A C 1
ATOM 842 O O . PHE A 1 104 ? -0.043 -13.849 -17.598 1.00 93.06 104 PHE A O 1
ATOM 849 N N . ASN A 1 105 ? 2.020 -14.244 -16.791 1.00 93.75 105 ASN A N 1
ATOM 850 C CA . ASN A 1 105 ? 2.501 -14.992 -17.943 1.00 93.75 105 ASN A CA 1
ATOM 851 C C . ASN A 1 105 ? 1.939 -16.425 -17.924 1.00 93.75 105 ASN A C 1
ATOM 853 O O . ASN A 1 105 ? 1.416 -16.897 -16.913 1.00 93.75 105 ASN A O 1
ATOM 857 N N . ALA A 1 106 ? 2.091 -17.150 -19.037 1.00 97.00 106 ALA A N 1
ATOM 858 C CA . ALA A 1 106 ? 1.621 -18.535 -19.151 1.00 97.00 106 ALA A CA 1
ATOM 859 C C . ALA A 1 106 ? 2.288 -19.499 -18.148 1.00 97.00 106 ALA A C 1
ATOM 861 O O . ALA A 1 106 ? 1.727 -20.545 -17.836 1.00 97.00 106 ALA A O 1
ATOM 862 N N . ASP A 1 107 ? 3.469 -19.147 -17.635 1.00 97.50 107 ASP A N 1
ATOM 863 C CA . ASP A 1 107 ? 4.198 -19.897 -16.607 1.00 97.50 107 ASP A CA 1
ATOM 864 C C . ASP A 1 107 ? 3.779 -19.541 -15.165 1.00 97.50 107 ASP A C 1
ATOM 866 O O . ASP A 1 107 ? 4.328 -20.087 -14.210 1.00 97.50 107 ASP A O 1
ATOM 870 N N . GLY A 1 108 ? 2.809 -18.635 -14.993 1.00 96.00 108 GLY A N 1
ATOM 871 C CA . GLY A 1 108 ? 2.316 -18.179 -13.693 1.00 96.00 108 GLY A CA 1
ATOM 872 C C . GLY A 1 108 ? 3.154 -17.079 -13.036 1.00 96.00 108 GLY A C 1
ATOM 873 O O . GLY A 1 108 ? 2.804 -16.630 -11.945 1.00 96.00 108 GLY A O 1
ATOM 874 N N . SER A 1 109 ? 4.233 -16.609 -13.668 1.00 95.25 109 SER A N 1
ATOM 875 C CA . SER A 1 109 ? 4.973 -15.440 -13.184 1.00 95.25 109 SER A CA 1
ATOM 876 C C . SER A 1 109 ? 4.164 -14.151 -13.368 1.00 95.25 109 SER A C 1
ATOM 878 O O . SER A 1 109 ? 3.344 -14.036 -14.281 1.00 95.25 109 SER A O 1
ATOM 880 N N . LEU A 1 110 ? 4.386 -13.162 -12.497 1.00 92.19 110 LEU A N 1
ATOM 881 C CA . LEU A 1 110 ? 3.767 -11.840 -12.615 1.00 92.19 110 LEU A CA 1
ATOM 882 C C . LEU A 1 110 ? 4.184 -11.165 -13.930 1.00 92.19 110 LEU A C 1
ATOM 884 O O . LEU A 1 110 ? 5.373 -11.039 -14.227 1.00 92.19 110 LEU A O 1
ATOM 888 N N . PHE A 1 111 ? 3.205 -10.698 -14.701 1.00 90.00 111 PHE A N 1
ATOM 889 C CA . PHE A 1 111 ? 3.445 -9.930 -15.917 1.00 90.00 111 PHE A CA 1
ATOM 890 C C . PHE A 1 111 ? 3.615 -8.446 -15.577 1.00 90.00 111 PHE A C 1
ATOM 892 O O . PHE A 1 111 ? 2.712 -7.831 -15.009 1.00 90.00 111 PHE A O 1
ATOM 899 N N . TYR A 1 112 ? 4.771 -7.880 -15.937 1.00 86.12 112 TYR A N 1
ATOM 900 C CA . TYR A 1 112 ? 5.132 -6.479 -15.708 1.00 86.12 112 TYR A CA 1
ATOM 901 C C . TYR A 1 112 ? 5.293 -5.740 -17.046 1.00 86.12 112 TYR A C 1
ATOM 903 O O . TYR A 1 112 ? 6.375 -5.759 -17.633 1.00 86.12 112 TYR A O 1
ATOM 911 N N . PRO A 1 113 ? 4.249 -5.065 -17.544 1.00 80.00 113 PRO A N 1
ATOM 912 C CA . PRO A 1 113 ? 4.326 -4.349 -18.811 1.00 80.00 113 PRO A CA 1
ATOM 913 C C . PRO A 1 113 ? 5.221 -3.114 -18.678 1.00 80.00 113 PRO A C 1
ATOM 915 O O . PRO A 1 113 ? 5.043 -2.286 -17.782 1.00 80.00 113 PRO A O 1
ATOM 918 N N . THR A 1 114 ? 6.199 -2.971 -19.567 1.00 76.38 114 THR A N 1
ATOM 919 C CA . THR A 1 114 ? 7.173 -1.865 -19.540 1.00 76.38 114 THR A CA 1
ATOM 920 C C . THR A 1 114 ? 6.617 -0.557 -20.109 1.00 76.38 114 THR A C 1
ATOM 922 O O . THR A 1 114 ? 7.204 0.500 -19.891 1.00 76.38 114 THR A O 1
ATOM 925 N N . SER A 1 115 ? 5.474 -0.608 -20.796 1.00 73.38 115 SER A N 1
ATOM 926 C CA . SER A 1 115 ? 4.796 0.539 -21.399 1.00 73.38 115 SER A CA 1
ATOM 927 C C . SER A 1 115 ? 3.275 0.380 -21.343 1.00 73.38 115 SER A C 1
ATOM 929 O O . SER A 1 115 ? 2.751 -0.683 -20.999 1.00 73.38 115 SER A O 1
ATOM 931 N N . ARG A 1 116 ? 2.562 1.460 -21.683 1.00 74.88 116 ARG A N 1
ATOM 932 C CA . ARG A 1 116 ? 1.101 1.442 -21.823 1.00 74.88 116 ARG A CA 1
ATOM 933 C C . ARG A 1 116 ? 0.632 0.781 -23.125 1.00 74.88 116 ARG A C 1
ATOM 935 O O . ARG A 1 116 ? -0.464 0.233 -23.141 1.00 74.88 116 ARG A O 1
ATOM 942 N N . GLU A 1 117 ? 1.503 0.711 -24.137 1.00 81.00 117 GLU A N 1
ATOM 943 C CA . GLU A 1 117 ? 1.253 0.123 -25.464 1.00 81.00 117 GLU A CA 1
ATOM 944 C C . GLU A 1 117 ? 0.510 -1.216 -25.413 1.00 81.00 117 GLU A C 1
ATOM 946 O O . GLU A 1 117 ? -0.411 -1.437 -26.192 1.00 81.00 117 GLU A O 1
ATOM 951 N N . TYR A 1 118 ? 0.860 -2.084 -24.461 1.00 77.19 118 TYR A N 1
ATOM 952 C CA . TYR A 1 118 ? 0.201 -3.378 -24.302 1.00 77.19 118 TYR A CA 1
ATOM 953 C C . TYR A 1 118 ? -1.304 -3.268 -23.990 1.00 77.19 118 TYR A C 1
ATOM 955 O O . TYR A 1 118 ? -2.088 -4.085 -24.467 1.00 77.19 118 TYR A O 1
ATOM 963 N N . PHE A 1 119 ? -1.717 -2.281 -23.190 1.00 72.62 119 PHE A N 1
ATOM 964 C CA . PHE A 1 119 ? -3.102 -2.136 -22.732 1.00 72.62 119 PHE A CA 1
ATOM 965 C C . PHE A 1 119 ? -3.921 -1.155 -23.564 1.00 72.62 119 PHE A C 1
ATOM 967 O O . PHE A 1 119 ? -5.096 -1.407 -23.813 1.00 72.62 119 PHE A O 1
ATOM 974 N N . ASP A 1 120 ? -3.330 -0.027 -23.953 1.00 75.69 120 ASP A N 1
ATOM 975 C CA . ASP A 1 120 ? -4.051 1.066 -24.610 1.00 75.69 120 ASP A CA 1
ATOM 976 C C . ASP A 1 120 ? -3.518 1.411 -26.007 1.00 75.69 120 ASP A C 1
ATOM 978 O O . ASP A 1 120 ? -4.040 2.323 -26.648 1.00 75.69 120 ASP A O 1
ATOM 982 N N . GLY A 1 121 ? -2.503 0.691 -26.500 1.00 80.06 121 GLY A N 1
ATOM 983 C CA . GLY A 1 121 ? -1.876 0.962 -27.795 1.00 80.06 121 GLY A CA 1
ATOM 984 C C . GLY A 1 121 ? -1.101 2.283 -27.848 1.00 80.06 121 GLY A C 1
ATOM 985 O O . GLY A 1 121 ? -0.688 2.699 -28.929 1.00 80.06 121 GLY A O 1
ATOM 986 N N . TYR A 1 122 ? -0.899 2.962 -26.713 1.00 79.88 122 TYR A N 1
ATOM 987 C CA . TYR A 1 122 ? -0.211 4.243 -26.657 1.00 79.88 122 TYR A CA 1
ATOM 988 C C . TYR A 1 122 ? 1.301 4.062 -26.516 1.00 79.88 122 TYR A C 1
ATOM 990 O O . TYR A 1 122 ? 1.821 3.683 -25.464 1.00 79.88 122 TYR A O 1
ATOM 998 N N . THR A 1 123 ? 2.029 4.388 -27.580 1.00 79.88 123 THR A N 1
ATOM 999 C CA . THR A 1 123 ? 3.497 4.300 -27.633 1.00 79.88 123 THR A CA 1
ATOM 1000 C C . THR A 1 123 ? 4.204 5.550 -27.093 1.00 79.88 123 THR A C 1
ATOM 1002 O O . THR A 1 123 ? 5.433 5.588 -27.063 1.00 79.88 123 THR A O 1
ATOM 1005 N N . GLY A 1 124 ? 3.457 6.580 -26.674 1.00 74.44 124 GLY A N 1
ATOM 1006 C CA . GLY A 1 124 ? 3.984 7.897 -26.297 1.00 74.44 124 GLY A CA 1
ATOM 1007 C C . GLY A 1 124 ? 3.724 8.984 -27.354 1.00 74.44 124 GLY A C 1
ATOM 1008 O O . GLY A 1 124 ? 3.025 8.725 -28.338 1.00 74.44 124 GLY A O 1
ATOM 1009 N N . PRO A 1 125 ? 4.292 10.194 -27.181 1.00 73.94 125 PRO A N 1
ATOM 1010 C CA . PRO A 1 125 ? 5.182 10.607 -26.085 1.00 73.94 125 PRO A CA 1
ATOM 1011 C C . PRO A 1 125 ? 4.454 10.774 -24.739 1.00 73.94 125 PRO A C 1
ATOM 1013 O O . PRO A 1 125 ? 3.255 10.996 -24.692 1.00 73.94 125 PRO A O 1
ATOM 1016 N N . TYR A 1 126 ? 5.154 10.636 -23.614 1.00 71.88 126 TYR A N 1
ATOM 1017 C CA . TYR A 1 126 ? 4.568 10.882 -22.285 1.00 71.88 126 TYR A CA 1
ATOM 1018 C C . TYR A 1 126 ? 4.757 12.350 -21.876 1.00 71.88 126 TYR A C 1
ATOM 1020 O O . TYR A 1 126 ? 5.637 13.026 -22.396 1.00 71.88 126 TYR A O 1
ATOM 1028 N N . SER A 1 127 ? 3.995 12.825 -20.890 1.00 71.25 127 SER A N 1
ATOM 1029 C CA . SER A 1 127 ? 3.955 14.221 -20.421 1.00 71.25 127 SER A CA 1
ATOM 1030 C C . SER A 1 127 ? 5.314 14.848 -20.079 1.00 71.25 127 SER A C 1
ATOM 1032 O O . SER A 1 127 ? 5.479 16.061 -20.154 1.00 71.25 127 SER A O 1
ATOM 1034 N N . THR A 1 128 ? 6.316 14.033 -19.742 1.00 60.12 128 THR A N 1
ATOM 1035 C CA . THR A 1 128 ? 7.679 14.500 -19.448 1.00 60.12 128 THR A CA 1
ATOM 1036 C C . THR A 1 128 ? 8.572 14.654 -20.675 1.00 60.12 128 THR A C 1
ATOM 1038 O O . THR A 1 128 ? 9.752 14.943 -20.498 1.00 60.12 128 THR A O 1
ATOM 1041 N N . ASP A 1 129 ? 8.077 14.427 -21.893 1.00 64.56 129 ASP A N 1
ATOM 1042 C CA . ASP A 1 129 ? 8.806 14.802 -23.103 1.00 64.56 129 ASP A CA 1
ATOM 1043 C C . ASP A 1 129 ? 8.860 16.343 -23.183 1.00 64.56 129 ASP A C 1
ATOM 1045 O O . ASP A 1 129 ? 7.826 16.984 -23.389 1.00 64.56 129 ASP A O 1
ATOM 1049 N N . PRO A 1 130 ? 10.044 16.968 -23.018 1.00 63.12 130 PRO A N 1
ATOM 1050 C CA . PRO A 1 130 ? 10.172 18.422 -23.068 1.00 63.12 130 PRO A CA 1
ATOM 1051 C C . PRO A 1 130 ? 9.987 18.988 -24.486 1.00 63.12 130 PRO A C 1
ATOM 1053 O O . PRO A 1 130 ? 9.902 20.204 -24.645 1.00 63.12 130 PRO A O 1
ATOM 1056 N N . VAL A 1 131 ? 9.961 18.131 -25.512 1.00 66.94 131 VAL A N 1
ATOM 1057 C CA . VAL A 1 131 ? 9.820 18.489 -26.928 1.00 66.94 131 VAL A CA 1
ATOM 1058 C C . VAL A 1 131 ? 8.376 18.314 -27.399 1.00 66.94 131 VAL A C 1
ATOM 1060 O O . VAL A 1 131 ? 7.876 19.163 -28.133 1.00 66.94 131 VAL A O 1
ATOM 1063 N N . ASN A 1 132 ? 7.694 17.254 -26.959 1.00 67.38 132 ASN A N 1
ATOM 1064 C CA . ASN A 1 132 ? 6.296 16.971 -27.302 1.00 67.38 132 ASN A CA 1
ATOM 1065 C C . ASN A 1 132 ? 5.486 16.605 -26.046 1.00 67.38 132 ASN A C 1
ATOM 1067 O O . ASN A 1 132 ? 5.190 15.427 -25.831 1.00 67.38 132 ASN A O 1
ATOM 1071 N N . PRO A 1 133 ? 5.122 17.588 -25.204 1.00 68.62 133 PRO A N 1
ATOM 1072 C CA . PRO A 1 133 ? 4.374 17.316 -23.985 1.00 68.62 133 PRO A CA 1
ATOM 1073 C C . PRO A 1 133 ? 2.996 16.729 -24.315 1.00 68.62 133 PRO A C 1
ATOM 1075 O O . PRO A 1 133 ? 2.343 17.133 -25.279 1.00 68.62 133 PRO A O 1
ATOM 1078 N N . THR A 1 134 ? 2.541 15.787 -23.493 1.00 69.12 134 THR A N 1
ATOM 1079 C CA . THR A 1 134 ? 1.208 15.175 -23.594 1.00 69.12 134 THR A CA 1
ATOM 1080 C C . THR A 1 134 ? 0.486 15.212 -22.253 1.00 69.12 134 THR A C 1
ATOM 1082 O O . THR A 1 134 ? 1.111 15.356 -21.202 1.00 69.12 134 THR A O 1
ATOM 1085 N N . ASP A 1 135 ? -0.837 15.048 -22.272 1.00 71.62 135 ASP A N 1
ATOM 1086 C CA . ASP A 1 135 ? -1.649 14.931 -21.050 1.00 71.62 135 ASP A CA 1
ATOM 1087 C C . ASP A 1 135 ? -1.559 13.528 -20.417 1.00 71.62 135 ASP A C 1
ATOM 1089 O O . ASP A 1 135 ? -2.207 13.242 -19.411 1.00 71.62 135 ASP A O 1
ATOM 1093 N N . VAL A 1 136 ? -0.768 12.625 -21.010 1.00 66.00 136 VAL A N 1
ATOM 1094 C CA . VAL A 1 136 ? -0.591 11.253 -20.532 1.00 66.00 136 VAL A CA 1
ATOM 1095 C C . VAL A 1 136 ? 0.667 11.215 -19.665 1.00 66.00 136 VAL A C 1
ATOM 1097 O O . VAL A 1 136 ? 1.771 11.283 -20.212 1.00 66.00 136 VAL A O 1
ATOM 1100 N N . PRO A 1 137 ? 0.564 11.115 -18.326 1.00 60.50 137 PRO A N 1
ATOM 1101 C CA . PRO A 1 137 ? 1.747 11.080 -17.475 1.00 60.50 137 PRO A CA 1
ATOM 1102 C C . PRO A 1 137 ? 2.639 9.890 -17.868 1.00 60.50 137 PRO A C 1
ATOM 1104 O O . PRO A 1 137 ? 2.118 8.853 -18.306 1.00 60.50 137 PRO A O 1
ATOM 1107 N N . PRO A 1 138 ? 3.977 9.985 -17.706 1.00 59.75 138 PRO A N 1
ATOM 1108 C CA . PRO A 1 138 ? 4.794 8.775 -17.715 1.00 59.75 138 PRO A CA 1
ATOM 1109 C C . PRO A 1 138 ? 4.254 7.824 -16.647 1.00 59.75 138 PRO A C 1
ATOM 1111 O O . PRO A 1 138 ? 3.546 8.290 -15.765 1.00 59.75 138 PRO A O 1
ATOM 1114 N N . VAL A 1 139 ? 4.588 6.533 -16.766 1.00 57.84 139 VAL A N 1
ATOM 1115 C CA . VAL A 1 139 ? 4.118 5.282 -16.102 1.00 57.84 139 VAL A CA 1
ATOM 1116 C C . VAL A 1 139 ? 3.817 5.306 -14.569 1.00 57.84 139 VAL A C 1
ATOM 1118 O O . VAL A 1 139 ? 3.652 4.283 -13.917 1.00 57.84 139 VAL A O 1
ATOM 1121 N N . TRP A 1 140 ? 3.673 6.469 -13.963 1.00 49.78 140 TRP A N 1
ATOM 1122 C CA . TRP A 1 140 ? 3.005 6.784 -12.712 1.00 49.78 140 TRP A CA 1
ATOM 1123 C C . TRP A 1 140 ? 1.498 6.543 -12.777 1.00 49.78 140 TRP A C 1
ATOM 1125 O O . TRP A 1 140 ? 0.694 7.463 -12.891 1.00 49.78 140 TRP A O 1
ATOM 1135 N N . ASN A 1 141 ? 1.113 5.285 -12.638 1.00 45.84 141 ASN A N 1
ATOM 1136 C CA . ASN A 1 141 ? -0.021 4.957 -11.788 1.00 45.84 141 ASN A CA 1
ATOM 1137 C C . ASN A 1 141 ? 0.243 3.568 -11.176 1.00 45.84 141 ASN A C 1
ATOM 1139 O O . ASN A 1 141 ? 0.763 2.718 -11.910 1.00 45.84 141 ASN A O 1
ATOM 1143 N N . PRO A 1 142 ? -0.001 3.359 -9.865 1.00 44.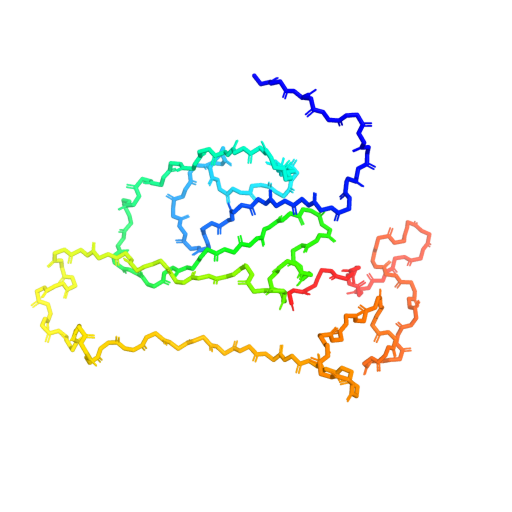88 142 PRO A N 1
ATOM 1144 C CA . PRO A 1 142 ? 0.044 2.043 -9.221 1.00 44.88 142 PRO A CA 1
ATOM 1145 C C . PRO A 1 142 ? -0.698 0.950 -9.994 1.00 44.88 142 PRO A C 1
ATOM 1147 O O . PRO A 1 142 ? -1.664 1.281 -10.720 1.00 44.88 142 PRO A O 1
#

Secondary structure (DSSP, 8-state):
-------SS-SS-B-EEEET----GGGTT-TT--B-TT----------S-SEEEEEEE--TTTHHHHHHTT-EEEEEE--HHHHHTT---GGG----------B-TTSPBP--SSSHHHH------TT-SSS--SS-SS---

pLDDT: mean 86.61, std 15.83, range [33.12, 98.62]